Protein AF-A0A382FUZ2-F1 (afdb_monomer)

Mean predicted aligned error: 7.17 Å

Sequence (148 aa):
MRTPGDDAALVAGLLYAEGIILTAREITSVSFEDIDSEGAAIAHVDLHPDTEPDPLQLERRAVTTSACGVCSKTSVESLNANLSPLARPTHPTICPSVLVALPEKLRKSQKVFEKTGGIHAVGIFDHSGELRGVAEDVGRHNALDKLV

Secondary structure (DSSP, 8-state):
---TT-HHHHHHHHHHHHTS-SSGGGEEEEEEPPP-TT----EEEEEPTT----HHHHS------SS-SGGG-SSSGGGTTT-PPP---------HHHHHHHHHHHHTT-HHHHHHS--EEEEEE-TT--EEEEEEESSHHHHHHTT-

Solvent-accessible surface area (backbone atoms only — not comparable to full-atom values): 9294 Å² total; per-residue (Å²): 121,73,52,89,86,52,62,69,40,27,52,53,17,48,36,40,77,72,61,60,34,93,51,78,80,39,51,73,46,79,48,68,54,79,66,46,99,86,69,52,71,51,72,50,72,43,62,31,91,90,60,80,57,59,66,76,67,69,70,54,82,67,78,70,59,83,62,88,62,60,88,70,51,97,47,78,70,66,69,55,76,81,62,72,78,76,72,83,62,87,68,78,81,61,55,69,72,43,63,72,48,44,64,63,58,51,56,79,68,39,71,65,38,78,76,63,75,71,54,33,74,35,71,45,60,51,79,83,56,49,80,76,47,73,25,66,13,64,19,60,63,55,6,43,19,42,63,102

InterPro domains:
  IPR003786 Sulfur carrier protein FdhD [PF02634] (1-148)
  IPR003786 Sulfur carrier protein FdhD [PTHR30592] (1-148)
  IPR016193 Cytidine deaminase-like [SSF53927] (1-148)

Foldseek 3Di:
DKDDDLVVLLVQLVCCVLVLDVDPQQWPDWDWDDQDPVRDIDIDTDGDPPRDGDVVSVPDPPPPDLDDCCVRDPDPVSVCPPDDPDPPDPPLDADVVLVVCQVVVLVVVCPVCVVPVQWDKDFDADSNNDTPDMAIMNRNSSNVSSTD

Radius of gyration: 17.23 Å; Cα contacts (8 Å, |Δi|>4): 187; chains: 1; bounding box: 40×38×43 Å

Organism: NCBI:txid408172

Structure (mmCIF, N/CA/C/O backbone):
data_AF-A0A382FUZ2-F1
#
_entry.id   AF-A0A382FUZ2-F1
#
loop_
_atom_site.group_PDB
_atom_site.id
_atom_site.type_symbol
_atom_site.label_atom_id
_atom_site.label_alt_id
_atom_site.label_comp_id
_atom_site.label_asym_id
_atom_site.label_entity_id
_atom_site.label_seq_id
_atom_site.pdbx_PDB_ins_code
_atom_site.Cartn_x
_atom_site.Cartn_y
_atom_site.Cartn_z
_atom_site.occupancy
_atom_site.B_iso_or_equiv
_atom_site.auth_seq_id
_atom_site.auth_comp_id
_atom_site.auth_asym_id
_atom_site.auth_atom_id
_atom_site.pdbx_PDB_model_num
ATOM 1 N N . MET A 1 1 ? 13.711 -3.974 5.990 1.00 79.25 1 MET A N 1
ATOM 2 C CA . MET A 1 1 ? 12.877 -4.707 6.975 1.00 79.25 1 MET A CA 1
ATOM 3 C C . MET A 1 1 ? 11.413 -4.570 6.590 1.00 79.25 1 MET A C 1
ATOM 5 O O . MET A 1 1 ? 11.033 -3.478 6.183 1.00 79.25 1 MET A O 1
ATOM 9 N N . ARG A 1 2 ? 10.627 -5.647 6.713 1.00 88.94 2 ARG A N 1
ATOM 10 C CA . ARG A 1 2 ? 9.174 -5.690 6.462 1.00 88.94 2 ARG A CA 1
ATOM 11 C C . ARG A 1 2 ? 8.505 -6.752 7.339 1.00 88.94 2 ARG A C 1
ATOM 13 O O . ARG A 1 2 ? 9.197 -7.636 7.840 1.00 88.94 2 ARG A O 1
ATOM 20 N N . THR A 1 3 ? 7.184 -6.708 7.463 1.00 90.75 3 THR A N 1
ATOM 21 C CA . THR A 1 3 ? 6.383 -7.827 7.982 1.00 90.75 3 THR A CA 1
ATOM 22 C C . THR A 1 3 ? 6.099 -8.818 6.838 1.00 90.75 3 THR A C 1
ATOM 24 O O . THR A 1 3 ? 5.541 -8.388 5.827 1.00 90.75 3 THR A O 1
ATOM 27 N N . PRO A 1 4 ? 6.449 -10.114 6.949 1.00 88.38 4 PRO A N 1
ATOM 28 C CA . PRO A 1 4 ? 6.206 -11.100 5.885 1.00 88.38 4 PRO A CA 1
ATOM 29 C C . PRO A 1 4 ? 4.716 -11.346 5.592 1.00 88.38 4 PRO A C 1
ATOM 31 O O . PRO A 1 4 ? 3.898 -11.293 6.512 1.00 88.38 4 PRO A O 1
ATOM 34 N N . GLY A 1 5 ? 4.379 -11.683 4.340 1.00 88.00 5 GLY A N 1
ATOM 35 C CA . GLY A 1 5 ? 3.064 -12.225 3.946 1.00 88.00 5 GLY A CA 1
ATOM 36 C C . GLY A 1 5 ? 2.447 -11.593 2.695 1.00 88.00 5 GLY A C 1
ATOM 37 O O . GLY A 1 5 ? 1.834 -12.301 1.906 1.00 88.00 5 GLY A O 1
ATOM 38 N N . ASP A 1 6 ? 2.689 -10.298 2.477 1.00 91.69 6 ASP A N 1
ATOM 39 C CA . ASP A 1 6 ? 2.112 -9.509 1.371 1.00 91.69 6 ASP A CA 1
ATOM 40 C C . ASP A 1 6 ? 3.215 -8.907 0.487 1.00 91.69 6 ASP A C 1
ATOM 42 O O . ASP A 1 6 ? 3.214 -7.729 0.132 1.00 91.69 6 ASP A O 1
ATOM 46 N N . ASP A 1 7 ? 4.228 -9.713 0.185 1.00 91.38 7 ASP A N 1
ATOM 47 C CA . ASP A 1 7 ? 5.487 -9.219 -0.375 1.00 91.38 7 ASP A CA 1
ATOM 48 C C . ASP A 1 7 ? 5.352 -8.793 -1.842 1.00 91.38 7 ASP A C 1
ATOM 50 O O . ASP A 1 7 ? 5.977 -7.823 -2.259 1.00 91.38 7 ASP A O 1
ATOM 54 N N . ALA A 1 8 ? 4.489 -9.462 -2.613 1.00 93.31 8 ALA A N 1
ATOM 55 C CA . ALA A 1 8 ? 4.186 -9.061 -3.987 1.00 93.31 8 ALA A CA 1
ATOM 56 C C . ALA A 1 8 ? 3.468 -7.705 -4.039 1.00 93.31 8 ALA A C 1
ATOM 58 O O . ALA A 1 8 ? 3.806 -6.867 -4.872 1.00 93.31 8 ALA A O 1
ATOM 59 N N . ALA A 1 9 ? 2.531 -7.468 -3.114 1.00 94.62 9 ALA A N 1
ATOM 60 C CA . ALA A 1 9 ? 1.848 -6.183 -2.991 1.00 94.62 9 ALA A CA 1
ATOM 61 C C . ALA A 1 9 ? 2.827 -5.079 -2.567 1.00 94.62 9 ALA A C 1
ATOM 63 O O . ALA A 1 9 ? 2.850 -4.015 -3.172 1.00 94.62 9 ALA A O 1
ATOM 64 N N . LEU A 1 10 ? 3.709 -5.364 -1.599 1.00 93.81 10 LEU A N 1
ATOM 65 C CA . LEU A 1 10 ? 4.773 -4.440 -1.200 1.00 93.81 10 LEU A CA 1
ATOM 66 C C . LEU A 1 10 ? 5.663 -4.037 -2.385 1.00 93.81 10 LEU A C 1
ATOM 68 O O . LEU A 1 10 ? 5.966 -2.860 -2.547 1.00 93.81 10 LEU A O 1
ATOM 72 N N . VAL A 1 11 ? 6.097 -5.005 -3.196 1.00 93.12 11 VAL A N 1
ATOM 73 C CA . VAL A 1 11 ? 6.941 -4.745 -4.371 1.00 93.12 11 VAL A CA 1
ATOM 74 C C . VAL A 1 11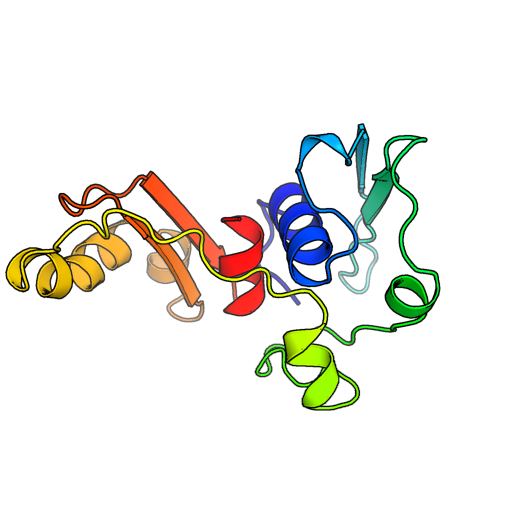 ? 6.195 -3.891 -5.394 1.00 93.12 11 VAL A C 1
ATOM 76 O O . VAL A 1 11 ? 6.741 -2.892 -5.852 1.00 93.12 11 VAL A O 1
ATOM 79 N N . ALA A 1 12 ? 4.946 -4.234 -5.716 1.00 94.75 12 ALA A N 1
ATOM 80 C CA . ALA A 1 12 ? 4.145 -3.463 -6.662 1.00 94.75 12 ALA A CA 1
ATOM 81 C C . ALA A 1 12 ? 3.929 -2.014 -6.193 1.00 94.75 12 ALA A C 1
ATOM 83 O O . ALA A 1 12 ? 4.182 -1.078 -6.955 1.00 94.75 12 ALA A O 1
ATOM 84 N N . GLY A 1 13 ? 3.543 -1.822 -4.930 1.00 93.19 13 GLY A N 1
ATOM 85 C CA . GLY A 1 13 ? 3.354 -0.498 -4.346 1.00 93.19 13 GLY A CA 1
ATOM 86 C C . GLY A 1 13 ? 4.637 0.322 -4.291 1.00 93.19 13 GLY A C 1
ATOM 87 O O . GLY A 1 13 ? 4.607 1.505 -4.617 1.00 93.19 13 GLY A O 1
ATOM 88 N N . LEU A 1 14 ? 5.777 -0.300 -3.970 1.00 90.12 14 LEU A N 1
ATOM 89 C CA . LEU A 1 14 ? 7.083 0.363 -3.987 1.00 90.12 14 LEU A CA 1
ATOM 90 C C . LEU A 1 14 ? 7.440 0.866 -5.394 1.00 90.12 14 LEU A C 1
ATOM 92 O O . LEU A 1 14 ? 7.857 2.014 -5.548 1.00 90.12 14 LEU A O 1
ATOM 96 N N . LEU A 1 15 ? 7.263 0.030 -6.423 1.00 91.00 15 LEU A N 1
ATOM 97 C CA . LEU A 1 15 ? 7.529 0.419 -7.812 1.00 91.00 15 LEU A CA 1
ATOM 98 C C . LEU A 1 15 ? 6.613 1.563 -8.262 1.00 91.00 15 LEU A C 1
ATOM 100 O O . LEU A 1 15 ? 7.070 2.484 -8.940 1.00 91.00 15 LEU A O 1
ATOM 104 N N . TYR A 1 16 ? 5.342 1.534 -7.855 1.00 90.75 16 TYR A N 1
ATOM 105 C CA . TYR A 1 16 ? 4.398 2.616 -8.124 1.00 90.75 16 TYR A CA 1
ATOM 106 C C . TYR A 1 16 ? 4.783 3.909 -7.389 1.00 90.75 16 TYR A C 1
ATOM 108 O O . TYR A 1 16 ? 4.820 4.982 -7.989 1.00 90.75 16 TYR A O 1
ATOM 116 N N . ALA A 1 17 ? 5.128 3.823 -6.102 1.00 85.88 17 ALA A N 1
ATOM 117 C CA . ALA A 1 17 ? 5.509 4.969 -5.279 1.00 85.88 17 ALA A CA 1
ATOM 118 C C . ALA A 1 17 ? 6.799 5.651 -5.770 1.00 85.88 17 ALA A C 1
ATOM 120 O O . ALA A 1 17 ? 6.937 6.874 -5.669 1.00 85.88 17 ALA A O 1
ATOM 121 N N . GLU A 1 18 ? 7.735 4.884 -6.336 1.00 83.31 18 GLU A N 1
ATOM 122 C CA . GLU A 1 18 ? 8.942 5.427 -6.967 1.00 83.31 18 GLU A CA 1
ATOM 123 C C . GLU A 1 18 ? 8.716 5.910 -8.410 1.00 83.31 18 GLU A C 1
ATOM 125 O O . GLU A 1 18 ? 9.568 6.614 -8.954 1.00 83.31 18 GLU A O 1
ATOM 130 N N . GLY A 1 19 ? 7.549 5.630 -8.998 1.00 85.00 19 GLY A N 1
ATOM 131 C CA . GLY A 1 19 ? 7.190 6.032 -10.359 1.00 85.00 19 GLY A CA 1
ATOM 132 C C . GLY A 1 19 ? 7.850 5.191 -11.451 1.00 85.00 19 GLY A C 1
ATOM 133 O O . GLY A 1 19 ? 7.926 5.654 -12.586 1.00 85.00 19 GLY A O 1
ATOM 134 N N . ILE A 1 20 ? 8.321 3.987 -11.106 1.00 88.56 20 ILE A N 1
ATOM 135 C CA . ILE A 1 20 ? 8.860 2.994 -12.051 1.00 88.56 20 ILE A CA 1
ATOM 136 C C . ILE A 1 20 ? 7.722 2.382 -12.878 1.00 88.56 20 ILE A C 1
ATOM 138 O O . ILE A 1 20 ? 7.908 2.064 -14.049 1.00 88.56 20 ILE A O 1
ATOM 142 N N . ILE A 1 21 ? 6.542 2.241 -12.267 1.00 91.69 21 ILE A N 1
ATOM 143 C CA . ILE A 1 21 ? 5.290 1.877 -12.938 1.00 91.69 21 ILE A CA 1
ATOM 144 C C . ILE A 1 21 ? 4.210 2.912 -12.620 1.00 91.69 21 ILE A C 1
ATOM 146 O O . ILE A 1 21 ? 4.233 3.546 -11.564 1.00 91.69 21 ILE A O 1
ATOM 150 N N . LEU A 1 22 ? 3.223 3.046 -13.500 1.00 90.75 22 LEU A N 1
ATOM 151 C CA . LEU A 1 22 ? 2.038 3.887 -13.308 1.00 90.75 22 LEU A CA 1
ATOM 152 C C . LEU A 1 22 ? 0.772 3.056 -13.063 1.00 90.75 22 LEU A C 1
ATOM 154 O O . LEU A 1 22 ? -0.220 3.565 -12.544 1.00 90.75 22 LEU A O 1
ATOM 158 N N . THR A 1 23 ? 0.777 1.778 -13.438 1.00 91.81 23 THR A N 1
ATOM 159 C CA . THR A 1 23 ? -0.331 0.847 -13.229 1.00 91.81 23 THR A CA 1
ATOM 160 C C . THR A 1 23 ? 0.177 -0.560 -12.930 1.00 91.81 23 THR A C 1
ATOM 162 O O . THR A 1 23 ? 1.201 -0.995 -13.449 1.00 91.81 23 THR A O 1
ATOM 165 N N . ALA A 1 24 ? -0.605 -1.341 -12.181 1.00 92.31 24 ALA A N 1
ATOM 166 C CA . ALA A 1 24 ? -0.275 -2.740 -11.893 1.00 92.31 24 ALA A CA 1
ATOM 167 C C . ALA A 1 24 ? -0.168 -3.633 -13.149 1.00 92.31 24 ALA A C 1
ATOM 169 O O . ALA A 1 24 ? 0.411 -4.711 -13.084 1.00 92.31 24 ALA A O 1
ATOM 170 N N . ARG A 1 25 ? -0.717 -3.203 -14.297 1.00 94.88 25 ARG A N 1
ATOM 171 C CA . ARG A 1 25 ? -0.656 -3.954 -15.567 1.00 94.88 25 ARG A CA 1
ATOM 172 C C . ARG A 1 25 ? 0.733 -3.961 -16.195 1.00 94.88 25 ARG A C 1
ATOM 174 O O . ARG A 1 25 ? 0.991 -4.766 -17.081 1.00 94.88 25 ARG A O 1
ATOM 181 N N . GLU A 1 26 ? 1.591 -3.054 -15.755 1.00 96.44 26 GLU A N 1
ATOM 182 C CA . GLU A 1 26 ? 2.972 -2.954 -16.211 1.00 96.44 26 GLU A CA 1
ATOM 183 C C . GLU A 1 26 ? 3.864 -4.016 -15.571 1.00 96.44 26 GLU A C 1
ATOM 185 O O . GLU A 1 26 ? 4.964 -4.244 -16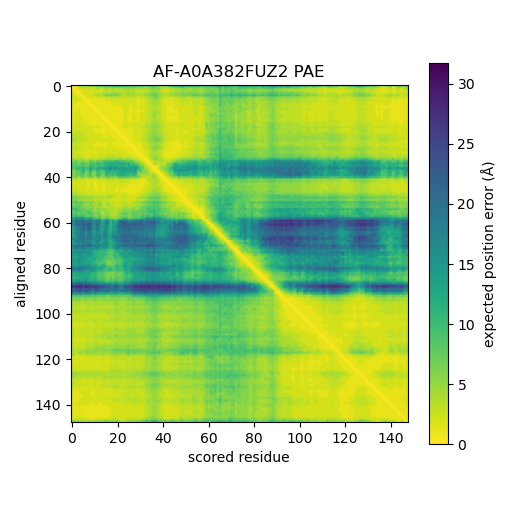.053 1.00 96.44 26 GLU A O 1
ATOM 190 N N . ILE A 1 27 ? 3.393 -4.708 -14.529 1.00 97.00 27 ILE A N 1
ATOM 191 C CA . ILE A 1 27 ? 4.069 -5.876 -13.966 1.00 97.00 27 ILE A CA 1
ATOM 192 C C . ILE A 1 27 ? 3.520 -7.131 -14.647 1.00 97.00 27 ILE A C 1
ATOM 194 O O . ILE A 1 27 ? 2.332 -7.439 -14.552 1.00 97.00 27 ILE A O 1
ATOM 198 N N . THR A 1 28 ? 4.396 -7.887 -15.302 1.00 97.12 28 THR A N 1
ATOM 199 C CA . THR A 1 28 ? 4.053 -9.179 -15.916 1.00 97.12 28 THR A CA 1
ATOM 200 C C . THR A 1 28 ? 4.275 -10.344 -14.958 1.00 97.12 28 THR A C 1
ATOM 202 O O . THR A 1 28 ? 3.510 -11.310 -14.980 1.00 97.12 28 THR A O 1
ATOM 205 N N . SER A 1 29 ? 5.291 -10.259 -14.096 1.00 96.38 29 SER A N 1
ATOM 206 C CA . SER A 1 29 ? 5.624 -11.310 -13.138 1.00 96.38 29 SER A CA 1
ATOM 207 C C . SER A 1 29 ? 6.355 -10.743 -11.914 1.00 96.38 29 SER A C 1
ATOM 209 O O . SER A 1 29 ? 7.078 -9.752 -12.011 1.00 96.38 29 SER A O 1
ATOM 211 N N . VAL A 1 30 ? 6.147 -11.377 -10.754 1.00 95.06 30 VAL A N 1
ATOM 212 C CA . VAL A 1 30 ? 6.956 -11.177 -9.544 1.00 95.06 30 VAL A CA 1
ATOM 213 C C . VAL A 1 30 ? 7.342 -12.554 -9.023 1.00 95.06 30 VAL A C 1
ATOM 215 O O . VAL A 1 30 ? 6.469 -13.379 -8.744 1.00 95.06 30 VAL A O 1
ATOM 218 N N . SER A 1 31 ? 8.637 -12.806 -8.881 1.00 94.00 31 SER A N 1
ATOM 219 C CA . SER A 1 31 ? 9.170 -14.028 -8.279 1.00 94.00 31 SER A CA 1
ATOM 220 C C . SER A 1 31 ? 10.118 -13.691 -7.136 1.00 94.00 31 SER A C 1
ATOM 222 O O . SER A 1 31 ? 10.667 -12.594 -7.074 1.00 94.00 31 SER A O 1
ATOM 224 N N . PHE A 1 32 ? 10.267 -14.619 -6.197 1.00 90.69 32 PHE A N 1
ATOM 225 C CA . PHE A 1 32 ? 11.073 -14.422 -4.999 1.00 90.69 32 PHE A CA 1
ATOM 226 C C . PHE A 1 32 ? 12.138 -15.501 -4.926 1.00 90.69 32 PHE A C 1
ATOM 228 O O . PHE A 1 32 ? 11.845 -16.675 -5.157 1.00 90.69 32 PHE A O 1
ATOM 235 N N . GLU A 1 33 ? 13.358 -15.097 -4.599 1.00 89.75 33 GLU A N 1
ATOM 236 C CA . GLU A 1 33 ? 14.378 -16.044 -4.166 1.00 89.75 33 GLU A CA 1
ATOM 237 C C . GLU A 1 33 ? 14.068 -16.547 -2.754 1.00 89.75 33 GLU A C 1
ATOM 239 O O . GLU A 1 33 ? 13.371 -15.886 -1.972 1.00 89.75 33 GLU A O 1
ATOM 244 N N . ASP A 1 34 ? 14.613 -17.718 -2.429 1.00 81.19 34 ASP A N 1
ATOM 245 C CA . ASP A 1 34 ? 14.585 -18.226 -1.065 1.00 81.19 34 ASP A CA 1
ATOM 246 C C . ASP A 1 34 ? 15.273 -17.235 -0.123 1.00 81.19 34 ASP A C 1
ATOM 248 O O . ASP A 1 34 ? 16.295 -16.630 -0.452 1.00 81.19 34 ASP A O 1
ATOM 252 N N . ILE A 1 35 ? 14.698 -17.076 1.068 1.00 79.69 35 ILE A N 1
ATOM 253 C CA . ILE A 1 35 ? 15.254 -16.196 2.092 1.00 79.69 35 ILE A CA 1
ATOM 254 C C . ILE A 1 35 ? 16.617 -16.751 2.509 1.00 79.69 35 ILE A C 1
ATOM 256 O O . ILE A 1 35 ? 16.714 -17.899 2.954 1.00 79.69 35 ILE A O 1
ATOM 260 N N . ASP A 1 36 ? 17.661 -15.938 2.377 1.00 76.69 36 ASP A N 1
ATOM 261 C CA . ASP A 1 36 ? 19.007 -16.342 2.769 1.00 76.69 36 ASP A CA 1
ATOM 262 C C . ASP A 1 36 ? 19.164 -16.442 4.299 1.00 76.69 36 ASP A C 1
ATOM 264 O O . ASP A 1 36 ? 18.267 -16.126 5.088 1.00 76.69 36 ASP A O 1
ATOM 268 N N . SER A 1 37 ? 20.339 -16.885 4.752 1.00 71.94 37 SER A N 1
ATOM 269 C CA . SER A 1 37 ? 20.642 -17.002 6.185 1.00 71.94 37 SER A CA 1
ATOM 270 C C . SER A 1 37 ? 20.606 -15.671 6.946 1.00 71.94 37 SER A C 1
ATOM 272 O O . SER A 1 37 ? 20.555 -15.683 8.175 1.00 71.94 37 SER A O 1
ATOM 274 N N . GLU A 1 38 ? 20.653 -14.538 6.243 1.00 70.81 38 GLU A N 1
ATOM 275 C CA . GLU A 1 38 ? 20.604 -13.190 6.814 1.00 70.81 38 GLU A CA 1
ATOM 276 C C . GLU A 1 38 ? 19.177 -12.611 6.831 1.00 70.81 38 GLU A C 1
ATOM 278 O O . GLU A 1 38 ? 18.946 -11.531 7.380 1.00 70.81 38 GLU A O 1
ATOM 283 N N . GLY A 1 39 ? 18.193 -13.343 6.298 1.00 67.75 39 GLY A N 1
ATOM 284 C CA . GLY A 1 39 ? 16.802 -12.910 6.243 1.00 67.75 39 GLY A CA 1
ATOM 285 C C . GLY A 1 39 ? 16.497 -11.972 5.073 1.00 67.75 39 GLY A C 1
ATOM 286 O O . GLY A 1 39 ? 15.442 -11.326 5.077 1.00 67.75 39 GLY A O 1
ATOM 287 N N . ALA A 1 40 ? 17.396 -11.855 4.092 1.00 69.62 40 ALA A N 1
ATOM 288 C CA . ALA A 1 40 ? 17.161 -11.057 2.899 1.00 69.62 40 ALA A CA 1
ATOM 289 C C . ALA A 1 40 ? 16.249 -11.815 1.929 1.00 69.62 40 ALA A C 1
ATOM 291 O O . ALA A 1 40 ? 16.425 -13.002 1.671 1.00 69.62 40 ALA A O 1
ATOM 292 N N . ALA A 1 41 ? 15.260 -11.107 1.386 1.00 80.75 41 ALA A N 1
ATOM 293 C CA . ALA A 1 41 ? 14.375 -11.622 0.353 1.00 80.75 41 ALA A CA 1
ATOM 294 C C . ALA A 1 41 ? 14.563 -10.781 -0.908 1.00 80.75 41 ALA A C 1
ATOM 296 O O . ALA A 1 41 ? 14.294 -9.575 -0.886 1.00 80.75 41 ALA A O 1
ATOM 297 N N . ILE A 1 42 ? 15.009 -11.419 -1.987 1.00 87.31 42 ILE A N 1
ATOM 298 C CA . ILE A 1 42 ? 15.173 -10.791 -3.298 1.00 87.31 42 ILE A CA 1
ATOM 299 C C . ILE A 1 42 ? 13.904 -11.043 -4.108 1.00 87.31 42 ILE A C 1
ATOM 301 O O . ILE A 1 42 ?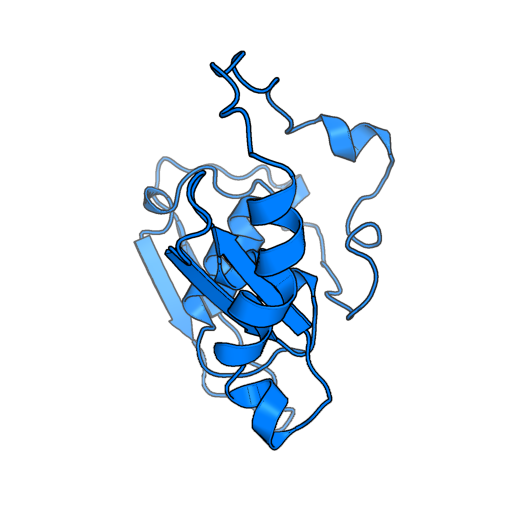 13.430 -12.175 -4.190 1.00 87.31 42 ILE A O 1
ATOM 305 N N . ALA A 1 43 ? 13.347 -9.975 -4.678 1.00 90.62 43 ALA A N 1
ATOM 306 C CA . ALA A 1 43 ? 12.232 -10.048 -5.610 1.00 90.62 43 ALA A CA 1
ATOM 307 C C . ALA A 1 43 ? 12.731 -9.723 -7.021 1.00 90.62 43 ALA A C 1
ATOM 309 O O . ALA A 1 43 ? 13.349 -8.678 -7.229 1.00 90.62 43 ALA A O 1
ATOM 310 N N . HIS A 1 44 ? 12.431 -10.597 -7.976 1.00 93.75 44 HIS A N 1
ATOM 311 C CA . HIS A 1 44 ? 12.630 -10.361 -9.403 1.00 93.75 44 HIS A CA 1
ATOM 312 C C . HIS A 1 44 ? 11.302 -9.943 -10.015 1.00 93.75 44 HIS A C 1
ATOM 314 O O . HIS A 1 44 ? 10.293 -10.628 -9.827 1.00 93.75 44 HIS A O 1
ATOM 320 N N . VAL A 1 45 ? 11.301 -8.814 -10.721 1.00 94.69 45 VAL A N 1
ATOM 321 C CA . VAL A 1 45 ? 10.099 -8.234 -11.325 1.00 94.69 45 VAL A CA 1
ATOM 322 C C . VAL A 1 45 ? 10.307 -8.101 -12.821 1.00 94.69 45 VAL A C 1
ATOM 324 O O . VAL A 1 45 ? 11.205 -7.383 -13.257 1.00 94.69 45 VAL A O 1
ATOM 327 N N . ASP A 1 46 ? 9.440 -8.749 -13.592 1.00 95.81 46 ASP A N 1
ATOM 328 C CA . ASP A 1 46 ? 9.401 -8.587 -15.040 1.00 95.81 46 ASP A CA 1
ATOM 329 C C . ASP A 1 46 ? 8.375 -7.511 -15.394 1.00 95.81 46 ASP A C 1
ATOM 331 O O . ASP A 1 46 ? 7.182 -7.643 -15.089 1.00 95.81 46 ASP A O 1
ATOM 335 N N . LEU A 1 47 ? 8.821 -6.447 -16.059 1.00 95.94 47 LEU A N 1
ATOM 336 C CA . LEU A 1 47 ? 7.936 -5.395 -16.557 1.00 95.94 47 LEU A CA 1
ATOM 337 C C . LEU A 1 47 ? 7.433 -5.709 -17.970 1.00 95.94 47 LEU A C 1
ATOM 339 O O . LEU A 1 47 ? 8.061 -6.450 -18.728 1.00 95.94 47 LEU A O 1
ATOM 343 N N . HIS A 1 48 ? 6.277 -5.152 -18.321 1.00 96.56 48 HIS A N 1
ATOM 344 C CA . HIS A 1 48 ? 5.743 -5.220 -19.674 1.00 96.56 48 HIS A CA 1
ATOM 345 C C . HIS A 1 48 ? 6.749 -4.595 -20.660 1.00 96.56 48 HIS A C 1
ATOM 347 O O . HIS A 1 48 ? 7.344 -3.575 -20.323 1.00 96.56 48 HIS A O 1
ATOM 353 N N . PRO A 1 49 ? 6.932 -5.138 -21.881 1.00 93.38 49 PRO A N 1
ATOM 354 C CA . PRO A 1 49 ? 7.922 -4.619 -22.835 1.00 93.38 49 PRO A CA 1
ATOM 355 C C . PRO A 1 49 ? 7.766 -3.136 -23.197 1.00 93.38 49 PRO A C 1
ATOM 357 O O . PRO A 1 49 ? 8.746 -2.495 -23.555 1.00 93.38 49 PRO A O 1
ATOM 360 N N . ASP A 1 50 ? 6.543 -2.609 -23.101 1.00 94.19 50 ASP A N 1
ATOM 361 C CA . ASP A 1 50 ? 6.232 -1.197 -23.374 1.00 94.19 50 ASP A CA 1
ATOM 362 C C . ASP A 1 50 ? 6.469 -0.271 -22.162 1.00 94.19 50 ASP A C 1
ATOM 364 O O . ASP A 1 50 ? 6.290 0.943 -22.265 1.00 94.19 50 ASP A O 1
ATOM 368 N N . THR A 1 51 ? 6.826 -0.825 -21.001 1.00 92.44 51 THR A N 1
ATOM 369 C CA . THR A 1 51 ? 7.197 -0.055 -19.812 1.00 92.44 51 THR A CA 1
ATOM 370 C C . THR A 1 51 ? 8.696 0.207 -19.852 1.00 92.44 51 THR A C 1
ATOM 372 O O . THR A 1 51 ? 9.503 -0.706 -19.684 1.00 92.44 51 THR A O 1
ATOM 375 N N . GLU A 1 52 ? 9.068 1.471 -20.044 1.00 88.62 52 GLU A N 1
ATOM 376 C CA . GLU A 1 52 ? 10.457 1.934 -20.055 1.00 88.62 52 GLU A CA 1
ATOM 377 C C . GLU A 1 52 ? 10.715 2.838 -18.837 1.00 88.62 52 GLU A C 1
ATOM 379 O O . GLU A 1 52 ? 10.453 4.044 -18.898 1.00 88.62 52 GLU A O 1
ATOM 384 N N . PRO A 1 53 ? 11.204 2.288 -17.707 1.00 85.88 53 PRO A N 1
ATOM 385 C CA . PRO A 1 53 ? 11.578 3.099 -16.556 1.00 85.88 53 PRO A CA 1
ATOM 386 C C . PRO A 1 53 ? 12.749 4.023 -16.892 1.00 85.88 53 PRO A C 1
ATOM 388 O O . PRO A 1 53 ? 13.672 3.634 -17.611 1.00 85.88 53 PRO A O 1
ATOM 391 N N . ASP A 1 54 ? 12.766 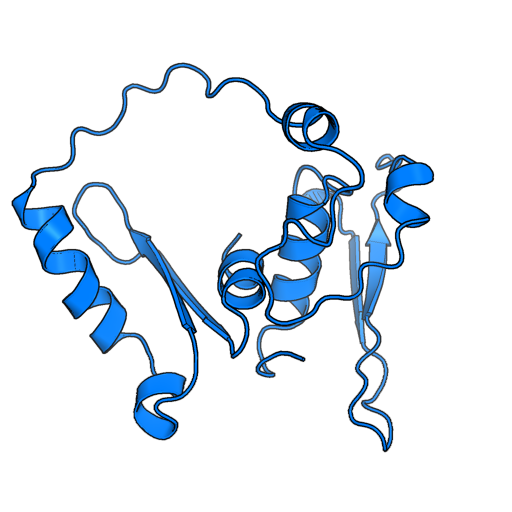5.218 -16.303 1.00 83.31 54 ASP A N 1
ATOM 392 C CA . ASP A 1 54 ? 13.933 6.097 -16.386 1.00 83.31 54 ASP A CA 1
ATOM 393 C C . ASP A 1 54 ? 15.127 5.409 -15.690 1.00 83.31 54 ASP A C 1
ATOM 395 O O . ASP A 1 54 ? 15.030 5.073 -14.504 1.00 83.31 54 ASP A O 1
ATOM 399 N N . PRO A 1 55 ? 16.272 5.209 -16.369 1.00 78.88 55 PRO A N 1
ATOM 400 C CA . PRO A 1 55 ? 17.461 4.623 -15.756 1.00 78.88 55 PRO A CA 1
ATOM 401 C C . PRO A 1 55 ? 17.877 5.309 -14.448 1.00 78.88 55 PRO A C 1
ATOM 403 O O . PRO A 1 55 ? 18.334 4.638 -13.524 1.00 78.88 55 PRO A O 1
ATOM 406 N N . LEU A 1 56 ? 17.651 6.621 -14.311 1.00 75.12 56 LEU A N 1
ATOM 407 C CA . LEU A 1 56 ? 17.939 7.363 -13.079 1.00 75.12 56 LEU A CA 1
ATOM 408 C C . LEU A 1 56 ? 17.057 6.928 -11.896 1.00 75.12 56 LEU A C 1
ATOM 410 O O . LEU A 1 56 ? 17.482 7.036 -10.742 1.00 75.12 56 LEU A O 1
ATOM 414 N N . GLN A 1 57 ? 15.846 6.421 -12.151 1.00 73.75 57 GLN A N 1
ATOM 415 C CA . GLN A 1 57 ? 14.993 5.816 -11.120 1.00 73.75 57 GLN A CA 1
ATOM 416 C C . GLN A 1 57 ? 15.550 4.461 -10.664 1.00 73.75 57 GLN A C 1
ATOM 418 O O . GLN A 1 57 ? 15.446 4.127 -9.485 1.00 73.75 57 GLN A O 1
ATOM 423 N N . LEU A 1 58 ? 16.190 3.713 -11.570 1.00 74.06 58 LEU A N 1
ATOM 424 C CA . LEU A 1 58 ? 16.768 2.391 -11.305 1.00 74.06 58 LEU A CA 1
ATOM 425 C C . LEU A 1 58 ? 18.154 2.459 -10.641 1.00 74.06 58 LEU A C 1
ATOM 427 O O . LEU A 1 58 ? 18.522 1.570 -9.876 1.00 74.06 58 LEU A O 1
ATOM 431 N N . GLU A 1 59 ? 18.924 3.524 -10.883 1.00 67.50 59 GLU A N 1
ATOM 432 C CA . GLU A 1 59 ? 20.240 3.741 -10.255 1.00 67.50 59 GLU A CA 1
ATOM 433 C C . GLU A 1 59 ? 20.152 4.022 -8.746 1.00 67.50 59 GLU A C 1
ATOM 435 O O . GLU A 1 59 ? 21.142 3.929 -8.006 1.00 67.50 59 GLU A O 1
ATOM 440 N N . ARG A 1 60 ? 18.955 4.346 -8.252 1.00 60.09 60 ARG A N 1
ATOM 441 C CA . ARG A 1 60 ? 18.720 4.610 -6.841 1.00 60.09 60 ARG A CA 1
ATOM 442 C C . ARG A 1 60 ? 18.785 3.327 -6.025 1.00 60.09 60 ARG A C 1
ATOM 444 O O . ARG A 1 60 ? 17.829 2.571 -5.908 1.00 60.09 60 ARG A O 1
ATOM 451 N N . ARG A 1 61 ? 19.905 3.164 -5.319 1.00 57.19 61 ARG A N 1
ATOM 452 C CA . ARG A 1 61 ? 20.004 2.297 -4.138 1.00 57.19 61 ARG A CA 1
ATOM 453 C C . ARG A 1 61 ? 19.126 2.876 -3.027 1.00 57.19 61 ARG A C 1
ATOM 455 O O . ARG A 1 61 ? 19.608 3.590 -2.149 1.00 57.19 61 ARG A O 1
ATOM 462 N N . ALA A 1 62 ? 17.824 2.627 -3.096 1.00 57.34 62 ALA A N 1
ATOM 463 C CA . ALA A 1 62 ? 16.901 2.955 -2.026 1.00 57.34 62 ALA A CA 1
ATOM 464 C C . ALA A 1 62 ? 17.275 2.111 -0.802 1.00 57.34 62 ALA A C 1
ATOM 466 O O . ALA A 1 62 ? 16.981 0.921 -0.721 1.00 57.34 62 ALA A O 1
ATOM 467 N N . VAL A 1 63 ? 17.959 2.719 0.168 1.00 51.91 63 VAL A N 1
ATOM 468 C CA . VAL A 1 63 ? 18.048 2.125 1.499 1.00 51.91 63 VAL A CA 1
ATOM 469 C C . VAL A 1 63 ? 16.698 2.370 2.160 1.00 51.91 63 VAL A C 1
ATOM 471 O O . VAL A 1 63 ? 16.472 3.408 2.786 1.00 51.91 63 VAL A O 1
ATOM 474 N N . THR A 1 64 ? 15.781 1.418 1.997 1.00 54.19 64 THR A N 1
ATOM 475 C CA . THR A 1 64 ? 14.489 1.429 2.684 1.00 54.19 64 THR A CA 1
ATOM 476 C C . THR A 1 64 ? 14.721 1.177 4.171 1.00 54.19 64 THR A C 1
ATOM 478 O O . THR A 1 64 ? 14.722 0.047 4.666 1.00 54.19 64 THR A O 1
ATOM 481 N N . THR A 1 65 ? 14.972 2.262 4.897 1.00 56.34 65 THR A N 1
ATOM 482 C CA . THR A 1 65 ? 14.913 2.296 6.360 1.00 56.34 65 THR A CA 1
ATOM 483 C C . THR A 1 65 ? 13.472 2.570 6.794 1.00 56.34 65 THR A C 1
ATOM 485 O O . THR A 1 65 ? 12.665 3.086 6.024 1.00 56.34 65 THR A O 1
ATOM 488 N N . SER A 1 66 ? 13.124 2.288 8.050 1.00 51.12 66 SER A N 1
ATOM 489 C CA . SER A 1 66 ? 11.820 2.656 8.632 1.00 51.12 66 SER A CA 1
ATOM 490 C C . SER A 1 66 ? 11.591 4.182 8.753 1.00 51.12 66 SER A C 1
ATOM 492 O O . SER A 1 66 ? 10.577 4.622 9.305 1.00 51.12 66 SER A O 1
ATOM 494 N N . ALA A 1 67 ? 12.519 5.005 8.246 1.00 55.91 67 ALA A N 1
ATOM 495 C CA . ALA A 1 67 ? 12.453 6.462 8.232 1.00 55.91 67 ALA A CA 1
ATOM 496 C C . ALA A 1 67 ? 11.500 7.008 7.151 1.00 55.91 67 ALA A C 1
ATOM 498 O O . ALA A 1 67 ? 10.893 6.265 6.390 1.00 55.91 67 ALA A O 1
ATOM 499 N N . CYS A 1 68 ? 11.338 8.333 7.117 1.00 55.69 68 CYS A N 1
ATOM 500 C CA . CYS A 1 68 ? 10.227 9.081 6.517 1.00 55.69 68 CYS A CA 1
ATOM 501 C C . CYS A 1 68 ? 10.037 9.058 4.990 1.00 55.69 68 CYS A C 1
ATOM 503 O O . CYS A 1 68 ? 9.329 9.925 4.490 1.00 55.69 68 CYS A O 1
ATOM 505 N N . GLY A 1 69 ? 10.663 8.145 4.245 1.00 56.12 69 GLY A N 1
ATOM 506 C CA . GLY A 1 69 ? 10.547 8.070 2.778 1.00 56.12 69 GLY A CA 1
ATOM 507 C C . GLY A 1 69 ? 11.254 9.209 2.022 1.00 56.12 69 GLY A C 1
ATOM 508 O O . GLY A 1 69 ? 11.732 9.008 0.915 1.00 56.12 69 GLY A O 1
ATOM 509 N N . VAL A 1 70 ? 11.454 10.376 2.650 1.00 54.78 70 VAL A N 1
ATOM 510 C CA . VAL A 1 70 ? 12.227 11.513 2.104 1.00 54.78 70 VAL A CA 1
ATOM 511 C C . VAL A 1 70 ? 13.701 11.166 1.886 1.00 54.78 70 VAL A C 1
ATOM 513 O O . VAL A 1 70 ? 14.343 11.712 0.995 1.00 54.78 70 VAL A O 1
ATOM 516 N N . CYS A 1 71 ? 14.243 10.218 2.656 1.00 53.12 71 CYS A N 1
ATOM 517 C CA . CYS A 1 71 ? 15.612 9.721 2.485 1.00 53.12 71 CYS A CA 1
ATOM 518 C C . CYS A 1 71 ? 15.841 9.128 1.082 1.00 53.12 71 CYS A C 1
ATOM 520 O O . CYS A 1 71 ? 16.970 9.076 0.599 1.00 53.12 71 CYS A O 1
ATOM 522 N N . SER A 1 72 ? 14.751 8.740 0.416 1.00 55.09 72 SER A N 1
ATOM 523 C CA . SER A 1 72 ? 14.716 8.267 -0.955 1.00 55.09 72 SER A CA 1
ATOM 524 C C . SER A 1 72 ? 14.351 9.376 -1.952 1.00 55.09 72 SER A C 1
ATOM 526 O O . SER A 1 72 ? 13.897 9.049 -3.037 1.00 55.09 72 SER A O 1
ATOM 528 N N . LYS A 1 73 ? 14.629 10.662 -1.716 1.00 64.56 73 LYS A N 1
ATOM 529 C CA . LYS A 1 73 ? 14.667 11.672 -2.799 1.00 64.56 73 LYS A CA 1
ATOM 530 C C . LYS A 1 73 ? 15.943 12.518 -2.705 1.00 64.56 73 LYS A C 1
ATOM 532 O O . LYS A 1 73 ? 16.459 12.746 -1.618 1.00 64.56 73 LYS A O 1
ATOM 537 N N . THR A 1 74 ? 16.527 12.890 -3.847 1.00 62.22 74 THR A N 1
ATOM 538 C CA . THR A 1 74 ? 17.818 13.616 -3.906 1.00 62.22 74 THR A CA 1
ATOM 539 C C . THR A 1 74 ? 17.656 15.129 -3.783 1.00 62.22 74 THR A C 1
ATOM 541 O O . THR A 1 74 ? 18.621 15.817 -3.463 1.00 62.22 74 THR A O 1
ATOM 544 N N . SER A 1 75 ? 16.446 15.652 -3.999 1.00 65.75 75 SER A N 1
ATOM 545 C CA . SER A 1 75 ? 16.110 17.060 -3.782 1.00 65.75 75 SER A CA 1
ATOM 546 C C . SER A 1 75 ? 14.608 17.253 -3.538 1.00 65.75 75 SER A C 1
ATOM 548 O O . SER A 1 75 ? 13.804 16.364 -3.827 1.00 65.75 75 SER A O 1
ATOM 550 N N . VAL A 1 76 ? 14.203 18.416 -3.025 1.00 67.50 76 VAL A N 1
ATOM 551 C CA . VAL A 1 76 ? 12.781 18.756 -2.825 1.00 67.50 76 VAL A CA 1
ATOM 552 C C . VAL A 1 76 ? 12.056 18.887 -4.166 1.00 67.50 76 VAL A C 1
ATOM 554 O O . VAL A 1 76 ? 10.906 18.485 -4.291 1.00 67.50 76 VAL A O 1
ATOM 557 N N . GLU A 1 77 ? 12.734 19.383 -5.197 1.00 67.19 77 GLU A N 1
ATOM 558 C CA . GLU A 1 77 ? 12.193 19.544 -6.549 1.00 67.19 77 GLU A CA 1
ATOM 559 C C . GLU A 1 77 ? 11.797 18.195 -7.161 1.00 67.19 77 GLU A C 1
ATOM 561 O O . GLU A 1 77 ? 10.773 18.105 -7.840 1.00 67.19 77 GLU A O 1
ATOM 566 N N . SER A 1 78 ? 12.542 17.128 -6.849 1.00 65.75 78 SER A N 1
ATOM 567 C CA . SER A 1 78 ? 12.213 15.769 -7.296 1.00 65.75 78 SER A CA 1
ATOM 568 C C . SER A 1 78 ? 10.895 15.227 -6.721 1.00 65.75 78 SER A C 1
ATOM 570 O O . SER A 1 78 ? 10.344 14.277 -7.271 1.00 65.75 78 SER A O 1
ATOM 572 N N . LEU A 1 79 ? 10.336 15.850 -5.672 1.00 66.44 79 LEU A N 1
ATOM 573 C CA . LEU A 1 79 ? 9.015 15.491 -5.139 1.00 66.44 79 LEU A CA 1
ATOM 574 C C . LEU A 1 79 ? 7.876 15.859 -6.097 1.00 66.44 79 LEU A C 1
ATOM 576 O O . LEU A 1 79 ? 6.836 15.211 -6.072 1.00 66.44 79 LEU A O 1
ATOM 580 N N . ASN A 1 80 ? 8.063 16.878 -6.941 1.00 66.44 80 ASN A N 1
ATOM 581 C CA . ASN A 1 80 ? 7.017 17.365 -7.843 1.00 66.44 80 ASN A CA 1
ATOM 582 C C . ASN A 1 80 ? 7.045 16.698 -9.222 1.00 66.44 80 ASN A C 1
ATOM 584 O O . ASN A 1 80 ? 6.062 16.800 -9.950 1.00 66.44 80 ASN A O 1
ATOM 588 N N . ALA A 1 81 ? 8.145 16.032 -9.587 1.00 62.94 81 ALA A N 1
ATOM 589 C CA . ALA A 1 81 ? 8.393 15.567 -10.954 1.00 62.94 81 ALA A CA 1
ATOM 590 C C . ALA A 1 81 ? 7.323 14.592 -11.483 1.00 62.94 81 ALA A C 1
ATOM 592 O O . ALA A 1 81 ? 7.017 14.619 -12.670 1.00 62.94 81 ALA A O 1
ATOM 593 N N . ASN A 1 82 ? 6.708 13.802 -10.596 1.00 65.19 82 ASN A N 1
ATOM 594 C CA . ASN A 1 82 ? 5.738 12.763 -10.961 1.00 65.19 82 ASN A CA 1
ATOM 595 C C . ASN A 1 82 ? 4.318 13.038 -10.435 1.00 65.19 82 ASN A C 1
ATOM 597 O O . ASN A 1 82 ? 3.443 12.176 -10.517 1.00 65.19 82 ASN A O 1
ATOM 601 N N . LEU A 1 83 ? 4.061 14.223 -9.872 1.00 72.06 83 LEU A N 1
ATOM 602 C CA . LEU A 1 83 ? 2.740 14.560 -9.351 1.00 72.06 83 LEU A CA 1
ATOM 603 C C . LEU 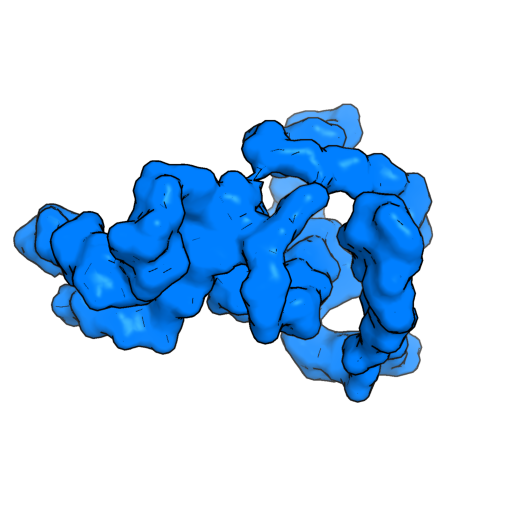A 1 83 ? 1.888 15.182 -10.454 1.00 72.06 83 LEU A C 1
ATOM 605 O O . LEU A 1 83 ? 2.040 16.351 -10.807 1.00 72.06 83 LEU A O 1
ATOM 609 N N . SER A 1 84 ? 0.935 14.408 -10.968 1.00 70.56 84 SER A N 1
ATOM 610 C CA . SER A 1 84 ? -0.151 14.980 -11.760 1.00 70.56 84 SER A CA 1
ATOM 611 C C . SER A 1 84 ? -1.109 15.739 -10.838 1.00 70.56 84 SER A C 1
ATOM 613 O O . SER A 1 84 ? -1.446 15.231 -9.763 1.00 70.56 84 SER A O 1
ATOM 615 N N . PRO A 1 85 ? -1.591 16.934 -11.228 1.00 75.56 85 PRO A N 1
ATOM 616 C CA . PRO A 1 85 ? -2.667 17.588 -10.503 1.00 75.56 85 PRO A CA 1
ATOM 617 C C . PRO A 1 85 ? -3.833 16.617 -10.353 1.00 75.56 85 PRO A C 1
ATOM 619 O O . PRO A 1 85 ? -4.247 15.992 -11.331 1.00 75.56 85 PRO A O 1
ATOM 622 N N . LEU A 1 86 ? -4.377 16.505 -9.141 1.00 72.88 86 LEU A N 1
ATOM 623 C CA . LEU A 1 86 ? -5.611 15.757 -8.938 1.00 72.88 86 LEU A CA 1
ATOM 624 C C . LEU A 1 86 ? -6.657 16.331 -9.898 1.00 72.88 86 LEU A C 1
ATOM 626 O O . LEU A 1 86 ? -6.997 17.516 -9.812 1.00 72.88 86 LEU A O 1
ATOM 630 N N . ALA A 1 87 ? -7.130 15.510 -10.838 1.00 69.56 87 ALA A N 1
ATOM 631 C CA . ALA A 1 87 ? -8.212 15.891 -11.733 1.00 69.56 87 ALA A CA 1
ATOM 632 C C . ALA A 1 87 ? -9.380 16.287 -10.843 1.00 69.56 87 ALA A C 1
ATOM 634 O O . ALA A 1 87 ? -9.876 15.395 -10.171 1.00 69.56 87 ALA A O 1
ATOM 635 N N . ARG A 1 88 ? -9.733 17.588 -10.778 1.00 61.34 88 ARG A N 1
ATOM 636 C CA . ARG A 1 88 ? -10.697 18.173 -9.821 1.00 61.34 88 ARG A CA 1
ATOM 637 C C . ARG A 1 88 ? -11.852 17.201 -9.572 1.00 61.34 88 ARG A C 1
ATOM 639 O O . ARG A 1 88 ? -12.813 17.209 -10.347 1.00 61.34 88 ARG A O 1
ATOM 646 N N . PRO A 1 89 ? -11.778 16.351 -8.537 1.00 57.94 89 PRO A N 1
ATOM 647 C CA . PRO A 1 89 ? -12.834 15.406 -8.306 1.00 57.94 89 PRO A CA 1
ATOM 648 C C . PRO A 1 89 ? -13.984 16.227 -7.747 1.00 57.94 89 PRO A C 1
ATOM 650 O O . PRO A 1 89 ? -13.785 17.223 -7.044 1.00 57.94 89 PRO A O 1
ATOM 653 N N . THR A 1 90 ? -15.205 15.787 -7.992 1.00 61.25 90 THR A N 1
ATOM 654 C CA . THR A 1 90 ? -16.276 16.005 -7.025 1.00 61.25 90 THR A CA 1
ATOM 655 C C . THR A 1 90 ? -15.805 15.376 -5.715 1.00 61.25 90 THR A C 1
ATOM 657 O O . THR A 1 90 ? -16.014 14.184 -5.494 1.00 61.25 90 THR A O 1
ATOM 660 N N . HIS A 1 91 ? -15.040 16.117 -4.909 1.00 66.75 91 HIS A N 1
ATOM 661 C CA . HIS A 1 91 ? -14.480 15.583 -3.679 1.00 66.75 91 HIS A CA 1
ATOM 662 C C . HIS A 1 91 ? -15.651 15.084 -2.833 1.00 66.75 91 HIS A C 1
ATOM 664 O O . HIS A 1 91 ? -16.578 15.863 -2.575 1.00 66.75 91 HIS A O 1
ATOM 670 N N . PRO A 1 92 ? -15.659 13.804 -2.431 1.00 73.06 92 PRO A N 1
ATOM 671 C CA . PRO A 1 92 ? -16.703 13.321 -1.554 1.00 73.06 92 PRO A CA 1
ATOM 672 C C . PRO A 1 92 ? -16.644 14.152 -0.274 1.00 73.06 92 PRO A C 1
ATOM 674 O O . PRO A 1 92 ? -15.607 14.247 0.381 1.00 73.06 92 PRO A O 1
ATOM 677 N N . THR A 1 93 ? -17.752 14.811 0.057 1.00 84.69 93 THR A N 1
ATOM 678 C CA . THR A 1 93 ? -17.863 15.506 1.337 1.00 84.69 93 THR A CA 1
ATOM 679 C C . THR A 1 93 ? -18.018 14.441 2.411 1.00 84.69 93 THR A C 1
ATOM 681 O O . THR A 1 93 ? -19.012 13.717 2.427 1.00 84.69 93 THR A O 1
ATOM 684 N N . ILE A 1 94 ? -17.025 14.320 3.288 1.00 89.81 94 ILE A N 1
ATOM 685 C CA . ILE A 1 94 ? -17.046 13.344 4.377 1.00 89.81 94 ILE A CA 1
ATOM 686 C C . ILE A 1 94 ? -17.654 14.009 5.609 1.00 89.81 94 ILE A C 1
ATOM 688 O O . ILE A 1 94 ? -17.222 15.081 6.032 1.00 89.81 94 ILE A O 1
ATOM 692 N N . CYS A 1 95 ? -18.660 13.369 6.203 1.00 93.00 95 CYS A N 1
ATOM 693 C CA . CYS A 1 95 ? -19.217 13.839 7.465 1.00 93.00 95 CYS A CA 1
ATOM 694 C C . CYS A 1 95 ? -18.154 13.724 8.579 1.00 93.00 95 CYS A C 1
ATOM 696 O O . CYS A 1 95 ? -17.546 12.659 8.710 1.00 93.00 95 CYS A O 1
ATOM 698 N N . PRO A 1 96 ? -17.941 14.748 9.429 1.00 95.56 96 PRO A N 1
ATOM 699 C CA . PRO A 1 96 ? -16.944 14.681 10.501 1.00 95.56 96 PRO A CA 1
ATOM 700 C C . PRO A 1 96 ? -17.103 13.471 11.432 1.00 95.56 96 PRO A C 1
ATOM 702 O O . PRO A 1 96 ? -16.110 12.911 11.890 1.00 95.56 96 PRO A O 1
ATOM 705 N N . SER A 1 97 ? -18.338 13.017 11.671 1.00 96.44 97 SER A N 1
ATOM 706 C CA . SER A 1 97 ? -18.607 11.826 12.487 1.00 96.44 97 SER A CA 1
ATOM 707 C C . SER A 1 97 ? -18.045 10.540 11.875 1.00 96.44 97 SER A C 1
ATOM 709 O O . SER A 1 97 ? -17.618 9.655 12.615 1.00 96.44 97 SER A O 1
ATOM 711 N N . VAL A 1 98 ? -17.987 10.445 10.542 1.00 95.94 98 VAL A N 1
ATOM 712 C CA . VAL A 1 98 ? -17.356 9.321 9.839 1.00 95.94 98 VAL A CA 1
ATOM 713 C C . VAL A 1 98 ? -15.859 9.315 10.127 1.00 95.94 98 VAL A C 1
ATOM 715 O O . VAL A 1 98 ? -15.343 8.280 10.538 1.00 95.94 98 VAL A O 1
ATOM 718 N N . LEU A 1 99 ? -15.185 10.467 9.997 1.00 94.88 99 LEU A N 1
ATOM 719 C CA . LEU A 1 99 ? -13.739 10.602 10.235 1.00 94.88 99 LEU A CA 1
ATOM 720 C C . LEU A 1 99 ? -13.345 10.198 11.658 1.00 94.88 99 LEU A C 1
ATOM 722 O O . LEU A 1 99 ? -12.396 9.439 11.842 1.00 94.88 99 LEU A O 1
ATOM 726 N N . VAL A 1 100 ? -14.101 10.655 12.659 1.00 97.19 100 VAL A N 1
ATOM 727 C CA . VAL A 1 100 ? -13.845 10.338 14.075 1.00 97.19 100 VAL A CA 1
ATOM 728 C C . VAL A 1 100 ? -14.006 8.840 14.366 1.00 97.19 100 VAL A C 1
ATOM 730 O O . VAL A 1 100 ? -13.344 8.316 15.257 1.00 97.19 100 VAL A O 1
ATOM 733 N N . ALA A 1 101 ? -14.837 8.125 13.601 1.00 96.69 101 ALA A N 1
ATOM 734 C CA . ALA A 1 101 ? -15.049 6.689 13.772 1.00 96.69 101 ALA A CA 1
ATOM 735 C C . ALA A 1 101 ? -13.987 5.807 13.084 1.00 96.69 101 ALA A C 1
ATOM 737 O O . ALA A 1 101 ? -13.898 4.616 13.397 1.00 96.69 101 ALA A O 1
ATOM 738 N N . LEU A 1 102 ? -13.194 6.340 12.144 1.00 96.94 102 LEU A N 1
ATOM 739 C CA . LEU A 1 102 ? -12.244 5.536 11.359 1.00 96.94 102 LEU A CA 1
ATOM 740 C C . LEU A 1 102 ? -11.110 4.906 12.185 1.00 96.94 102 LEU A C 1
ATOM 742 O O . LEU A 1 102 ? -10.819 3.737 11.931 1.00 96.94 102 LEU A O 1
ATOM 746 N N . PRO A 1 103 ? -10.488 5.582 13.175 1.00 95.88 103 PRO A N 1
ATOM 747 C CA . PRO A 1 103 ? -9.405 4.981 13.955 1.00 95.88 103 PRO A CA 1
ATOM 748 C C . PRO A 1 103 ? -9.823 3.688 14.664 1.00 95.88 103 PRO A C 1
ATOM 750 O O . PRO A 1 103 ? -9.128 2.680 14.569 1.00 95.88 103 PRO A O 1
ATOM 753 N N . GLU A 1 104 ? -10.998 3.681 15.298 1.00 95.94 104 GLU A N 1
ATOM 754 C CA . GLU A 1 104 ? -11.565 2.491 15.949 1.00 95.94 104 GLU A CA 1
ATOM 755 C C . GLU A 1 104 ? -11.905 1.383 14.942 1.00 95.94 104 GLU A C 1
ATOM 757 O O . GLU A 1 104 ? -11.685 0.200 15.203 1.00 95.94 104 GLU A O 1
ATOM 762 N N . LYS A 1 105 ? -12.414 1.743 13.756 1.00 96.38 105 LYS A N 1
ATOM 763 C CA . LYS A 1 105 ? -12.675 0.774 12.677 1.00 96.38 105 LYS A CA 1
ATOM 764 C C . LYS A 1 105 ? -11.385 0.142 12.153 1.00 96.38 105 LYS A C 1
ATOM 766 O O . LYS A 1 105 ? -11.328 -1.076 11.985 1.00 96.38 105 LYS A O 1
ATOM 771 N N . LEU A 1 106 ? -10.346 0.950 11.937 1.00 97.00 106 LEU A N 1
ATOM 772 C CA . LEU A 1 106 ? -9.031 0.468 11.525 1.00 97.00 106 LEU A CA 1
ATOM 773 C C . LEU A 1 106 ? -8.439 -0.435 12.606 1.00 97.00 106 LEU A C 1
ATOM 775 O O . LEU A 1 106 ? -7.928 -1.504 12.296 1.00 97.00 106 LEU A O 1
ATOM 779 N N . ARG A 1 107 ? -8.555 -0.041 13.879 1.00 95.25 107 ARG A N 1
ATOM 780 C CA . ARG A 1 107 ? -8.034 -0.792 15.022 1.00 95.25 107 ARG A CA 1
ATOM 781 C C . ARG A 1 107 ? -8.551 -2.226 15.080 1.00 95.25 107 ARG A C 1
ATOM 783 O O . ARG A 1 107 ? -7.758 -3.138 15.274 1.00 95.25 107 ARG A O 1
ATOM 790 N N . LYS A 1 108 ? -9.850 -2.421 14.843 1.00 95.69 108 LYS A N 1
ATOM 791 C CA . LYS A 1 108 ? -10.508 -3.742 14.818 1.00 95.69 108 LYS A CA 1
ATOM 792 C C . LYS A 1 108 ? -10.042 -4.659 13.684 1.00 95.69 108 LYS A C 1
ATOM 794 O O . LYS A 1 108 ? -10.408 -5.828 13.662 1.00 95.69 108 LYS A O 1
ATOM 799 N N . SER A 1 109 ? -9.282 -4.128 12.730 1.00 95.00 109 SER A N 1
ATOM 800 C CA . SER A 1 109 ? -8.810 -4.861 11.552 1.00 95.00 109 SER A CA 1
ATOM 801 C C . SER A 1 109 ? -7.301 -5.145 11.595 1.00 95.00 109 SER A C 1
ATOM 803 O O . SER A 1 109 ? -6.761 -5.677 10.630 1.00 95.00 109 SER A O 1
ATOM 805 N N . GLN A 1 110 ? -6.624 -4.814 12.702 1.00 94.56 110 GLN A N 1
ATOM 806 C CA . GLN A 1 110 ? -5.173 -4.942 12.881 1.00 94.56 110 GLN A CA 1
ATOM 807 C C . GLN A 1 110 ? -4.789 -6.244 13.603 1.00 94.56 110 GLN A C 1
ATOM 809 O O . GLN A 1 110 ? -4.479 -6.255 14.798 1.00 94.56 110 GLN A O 1
ATOM 814 N N . LYS A 1 111 ? -4.830 -7.368 12.882 1.00 93.12 111 LYS A N 1
ATOM 815 C CA . LYS A 1 111 ? -4.614 -8.713 13.447 1.00 93.12 111 LYS A CA 1
ATOM 816 C C . LYS A 1 111 ? -3.193 -8.916 13.965 1.00 93.12 111 LYS A C 1
ATOM 818 O O . LYS A 1 111 ? -2.989 -9.632 14.947 1.00 93.12 111 LYS A O 1
ATOM 823 N N . VAL A 1 112 ? -2.195 -8.369 13.276 1.00 93.75 112 VAL A N 1
ATOM 824 C CA . VAL A 1 112 ? -0.791 -8.527 13.667 1.00 93.75 112 VAL A CA 1
ATOM 825 C C . VAL A 1 112 ? -0.462 -7.552 14.793 1.00 93.75 112 VAL A C 1
ATOM 827 O O . VAL A 1 112 ? 0.236 -7.938 15.736 1.00 93.75 112 VAL A O 1
ATOM 830 N N . PHE A 1 113 ? -1.027 -6.340 14.789 1.00 94.38 113 PHE A N 1
ATOM 831 C CA . PHE A 1 113 ? -0.899 -5.440 15.932 1.00 94.38 113 PHE A CA 1
ATOM 832 C C . PHE A 1 113 ? -1.474 -6.074 17.195 1.00 94.38 113 PHE A C 1
ATOM 834 O O . PHE A 1 113 ? -0.816 -6.030 18.229 1.00 94.38 113 PHE A O 1
ATOM 841 N N . GLU A 1 114 ? -2.669 -6.670 17.145 1.00 94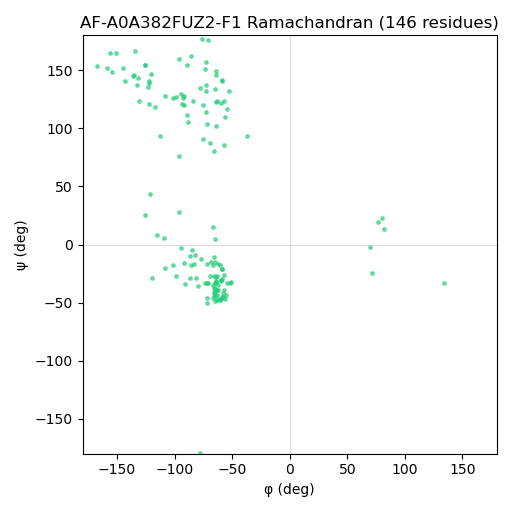.00 114 GLU A N 1
ATOM 842 C CA . GLU A 1 114 ? -3.294 -7.305 18.318 1.00 94.00 114 GLU A CA 1
ATOM 843 C C . GLU A 1 114 ? -2.361 -8.300 19.020 1.00 94.00 114 GLU A C 1
ATOM 845 O O . GLU A 1 114 ? -2.386 -8.418 20.243 1.00 94.00 114 GLU A O 1
ATOM 850 N N . LYS A 1 115 ? -1.499 -8.974 18.252 1.00 93.88 115 LYS A N 1
ATOM 851 C CA . LYS A 1 115 ? -0.525 -9.941 18.766 1.00 93.88 115 LYS A CA 1
ATOM 852 C C . LYS A 1 115 ? 0.795 -9.318 19.218 1.00 93.88 115 LYS A C 1
ATOM 854 O O . LYS A 1 115 ? 1.465 -9.899 20.064 1.00 93.88 115 LYS A O 1
ATOM 859 N N . THR A 1 116 ? 1.206 -8.198 18.625 1.00 94.00 116 THR A N 1
ATOM 860 C CA . THR A 1 116 ? 2.593 -7.700 18.730 1.00 94.00 116 THR A CA 1
ATOM 861 C C . THR A 1 116 ? 2.724 -6.317 19.358 1.00 94.00 116 THR A C 1
ATOM 863 O O . THR A 1 116 ? 3.753 -6.012 19.950 1.00 94.00 116 THR A O 1
ATOM 866 N N . GLY A 1 117 ? 1.717 -5.456 19.216 1.00 92.94 117 GLY A N 1
ATOM 867 C CA . GLY A 1 117 ? 1.741 -4.071 19.683 1.00 92.94 117 GLY A CA 1
ATOM 868 C C . GLY A 1 117 ? 2.682 -3.125 18.925 1.00 92.94 117 GLY A C 1
ATOM 869 O O . GLY A 1 117 ? 2.740 -1.948 19.271 1.00 92.94 117 GLY A O 1
ATOM 870 N N . GLY A 1 118 ? 3.435 -3.614 17.934 1.00 90.31 118 GLY A N 1
ATOM 871 C CA . GLY A 1 118 ? 4.668 -2.965 17.467 1.00 90.31 118 GLY A CA 1
ATOM 872 C C . GLY A 1 118 ? 4.738 -2.653 15.974 1.00 90.31 118 GLY A C 1
ATOM 873 O O . GLY A 1 118 ? 5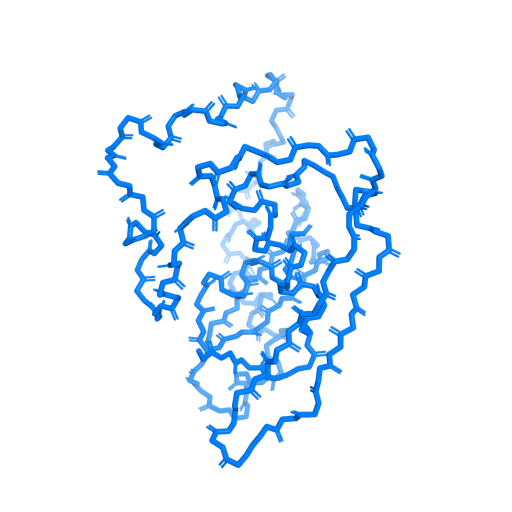.838 -2.599 15.432 1.00 90.31 118 GLY A O 1
ATOM 874 N N . ILE A 1 119 ? 3.601 -2.492 15.295 1.00 93.94 119 ILE A N 1
ATOM 875 C CA . ILE A 1 119 ? 3.559 -2.273 13.841 1.00 93.94 119 ILE A CA 1
ATOM 876 C C . ILE A 1 119 ? 2.605 -1.139 13.455 1.00 93.94 119 ILE A C 1
ATOM 878 O O . ILE A 1 119 ? 1.792 -0.686 14.261 1.00 93.94 119 ILE A O 1
ATOM 882 N N . HIS A 1 120 ? 2.699 -0.690 12.209 1.00 94.75 120 HIS A N 1
ATOM 883 C CA . HIS A 1 120 ? 1.797 0.285 11.610 1.00 94.75 120 HIS A CA 1
ATOM 884 C C . HIS A 1 120 ? 0.694 -0.396 10.801 1.00 94.75 120 HIS A C 1
ATOM 886 O O . HIS A 1 120 ? 0.849 -1.529 10.349 1.00 94.75 120 HIS A O 1
ATOM 892 N N . ALA A 1 121 ? -0.394 0.341 10.576 1.00 95.50 121 ALA A N 1
ATOM 893 C CA . ALA A 1 121 ? -1.481 -0.065 9.700 1.00 95.50 121 ALA A CA 1
ATOM 894 C C . ALA A 1 121 ? -1.937 1.101 8.822 1.00 95.50 121 ALA A C 1
ATOM 896 O O . ALA A 1 121 ? -1.978 2.248 9.277 1.00 95.50 121 ALA A O 1
ATOM 897 N N . VAL A 1 122 ? -2.323 0.791 7.590 1.00 97.00 122 VAL A N 1
ATOM 898 C CA . VAL A 1 122 ? -2.976 1.717 6.659 1.00 97.00 122 VAL A CA 1
ATOM 899 C C . VAL A 1 122 ? -4.311 1.105 6.254 1.00 97.00 122 VAL A C 1
ATOM 901 O O . VAL A 1 122 ? -4.410 -0.109 6.091 1.00 97.00 122 VAL A O 1
ATOM 904 N N . GLY A 1 123 ? -5.350 1.933 6.134 1.00 96.69 123 GLY A N 1
ATOM 905 C CA . GLY A 1 123 ? -6.671 1.499 5.692 1.00 96.69 123 GLY A CA 1
ATOM 906 C C . GLY A 1 123 ? -7.245 2.417 4.620 1.00 96.69 123 GLY A C 1
ATOM 907 O O . GLY A 1 123 ? -7.178 3.639 4.754 1.00 96.69 123 GLY A O 1
ATOM 908 N N . ILE A 1 124 ? -7.844 1.823 3.588 1.00 95.62 124 ILE A N 1
ATOM 909 C CA . ILE A 1 124 ? -8.654 2.531 2.593 1.00 95.62 124 ILE A CA 1
ATOM 910 C C . ILE A 1 124 ? -10.102 2.468 3.057 1.00 95.62 124 ILE A C 1
ATOM 912 O O . ILE A 1 124 ? -10.636 1.384 3.289 1.00 95.62 124 ILE A O 1
ATOM 916 N N . PHE A 1 125 ? -10.743 3.628 3.150 1.00 95.38 125 PHE A N 1
ATOM 917 C CA . PHE A 1 125 ? -12.161 3.744 3.465 1.00 95.38 125 PHE A CA 1
ATOM 918 C C . PHE A 1 125 ? -12.896 4.453 2.334 1.00 95.38 125 PHE A C 1
ATOM 920 O O . PHE A 1 125 ? -12.347 5.354 1.698 1.00 95.38 125 PHE A O 1
ATOM 927 N N . ASP A 1 126 ? -14.145 4.067 2.098 1.00 92.56 126 ASP A N 1
ATOM 928 C CA . ASP A 1 126 ? -15.034 4.838 1.233 1.00 92.56 126 ASP A CA 1
ATOM 929 C C . ASP A 1 126 ? -15.605 6.077 1.961 1.00 92.56 126 ASP A C 1
ATOM 931 O O . ASP A 1 126 ? -15.336 6.325 3.141 1.00 92.56 126 ASP A O 1
ATOM 935 N N . HIS A 1 127 ? -16.440 6.862 1.273 1.00 91.06 127 HIS A N 1
ATOM 936 C CA . HIS A 1 127 ? -17.042 8.070 1.852 1.00 91.06 127 HIS A CA 1
ATOM 937 C C . HIS A 1 127 ? -18.042 7.790 2.993 1.00 91.06 127 HIS A C 1
ATOM 939 O O . HIS A 1 127 ? -18.394 8.705 3.739 1.00 91.06 127 HIS A O 1
ATOM 945 N N . SER A 1 128 ? -18.543 6.556 3.116 1.00 92.31 128 SER A N 1
ATOM 946 C CA . SER A 1 128 ? -19.428 6.117 4.202 1.00 92.31 128 SER A CA 1
ATOM 947 C C . SER A 1 128 ? -18.640 5.635 5.431 1.00 92.31 128 SER A C 1
ATOM 949 O O . SER A 1 128 ? -19.196 5.451 6.519 1.00 92.31 128 SER A O 1
ATOM 951 N N . GLY A 1 129 ? -17.321 5.476 5.283 1.00 94.56 129 GLY A N 1
ATOM 952 C CA . GLY A 1 129 ? -16.433 4.902 6.281 1.00 94.56 129 GLY A CA 1
ATOM 953 C C . GLY A 1 129 ? -16.470 3.377 6.305 1.00 94.56 129 GLY A C 1
ATOM 954 O 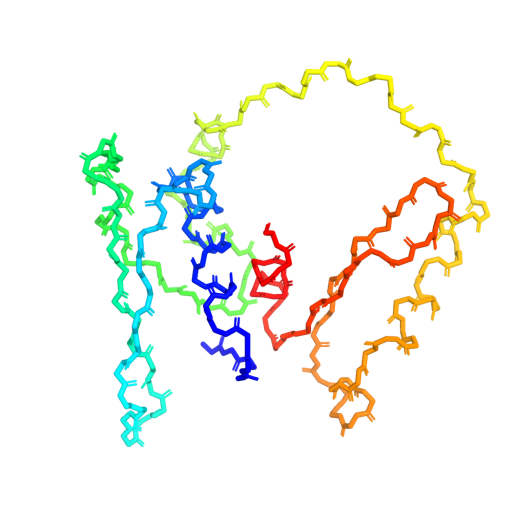O . GLY A 1 129 ? -16.169 2.790 7.349 1.00 94.56 129 GLY A O 1
ATOM 955 N N . GLU A 1 130 ? -16.882 2.729 5.218 1.00 95.75 130 GLU A N 1
ATOM 956 C CA . GLU A 1 130 ? -16.691 1.295 5.011 1.00 95.75 130 GLU A CA 1
ATOM 957 C C . GLU A 1 130 ? -15.212 1.021 4.719 1.00 95.75 130 GLU A C 1
ATOM 959 O O . GLU A 1 130 ? -14.601 1.703 3.896 1.00 95.75 130 GLU A O 1
ATOM 964 N N . LEU A 1 131 ? -14.626 0.033 5.401 1.00 96.69 131 LEU A N 1
ATOM 965 C CA . LEU A 1 131 ? -13.246 -0.385 5.160 1.00 96.69 131 LEU A CA 1
ATOM 966 C C . LEU A 1 131 ? -13.176 -1.191 3.856 1.00 96.69 131 LEU A C 1
ATOM 968 O O . LEU A 1 131 ? -13.808 -2.237 3.736 1.00 96.69 131 LEU A O 1
ATOM 972 N N . ARG A 1 132 ? -12.386 -0.713 2.896 1.00 96.50 132 ARG A N 1
ATOM 973 C CA . ARG A 1 132 ? -12.188 -1.327 1.575 1.00 96.50 132 ARG A CA 1
ATOM 974 C C . ARG A 1 132 ? -10.916 -2.165 1.495 1.00 96.50 132 ARG A C 1
ATOM 976 O O . ARG A 1 132 ? -10.864 -3.106 0.713 1.00 96.50 132 ARG A O 1
ATOM 983 N N . GLY A 1 133 ? -9.918 -1.838 2.308 1.00 96.06 133 GLY A N 1
ATOM 984 C CA . GLY A 1 133 ? -8.666 -2.579 2.398 1.00 96.06 133 GLY A CA 1
ATOM 985 C C . GLY A 1 133 ? -7.865 -2.148 3.618 1.00 96.06 133 GLY A C 1
ATOM 986 O O . GLY A 1 133 ? -8.017 -1.022 4.092 1.00 96.06 133 GLY A O 1
ATOM 987 N N . VAL A 1 134 ? -7.034 -3.051 4.131 1.00 96.75 134 VAL A N 1
ATOM 988 C CA . VAL A 1 134 ? -6.131 -2.809 5.258 1.00 96.75 134 VAL A CA 1
ATOM 989 C C . VAL A 1 134 ? -4.829 -3.554 5.018 1.00 96.75 134 VAL A C 1
ATOM 991 O O . VAL A 1 134 ? -4.851 -4.691 4.552 1.00 96.75 134 VAL A O 1
ATOM 994 N N . ALA A 1 135 ? -3.714 -2.926 5.361 1.00 96.88 135 ALA A N 1
ATOM 995 C CA . ALA A 1 135 ? -2.407 -3.560 5.362 1.00 96.88 135 ALA A CA 1
ATOM 996 C C . ALA A 1 135 ? -1.647 -3.188 6.637 1.00 96.88 135 ALA A C 1
ATOM 998 O O . ALA A 1 135 ? -1.791 -2.078 7.161 1.00 96.88 135 ALA A O 1
ATOM 999 N N . GLU A 1 136 ? -0.846 -4.129 7.133 1.00 96.25 136 GLU A N 1
ATOM 1000 C CA . GLU A 1 136 ? -0.018 -3.973 8.327 1.00 96.25 136 GLU A CA 1
ATOM 1001 C C . GLU A 1 136 ? 1.459 -4.213 7.989 1.00 96.25 136 GLU A C 1
ATOM 1003 O O . GLU A 1 136 ? 1.812 -5.142 7.255 1.00 96.25 136 GLU A O 1
ATOM 1008 N N . ASP A 1 137 ? 2.346 -3.393 8.551 1.00 94.56 137 ASP A N 1
ATOM 1009 C CA . ASP A 1 137 ? 3.789 -3.589 8.426 1.00 94.56 137 ASP A CA 1
ATOM 1010 C C . ASP A 1 137 ? 4.567 -2.883 9.545 1.00 94.56 137 ASP A C 1
ATOM 1012 O O . ASP A 1 137 ? 4.135 -1.856 10.072 1.00 94.56 137 ASP A O 1
ATOM 1016 N N . VAL A 1 138 ? 5.744 -3.406 9.899 1.00 92.19 138 VAL A N 1
ATOM 1017 C CA . VAL A 1 138 ? 6.676 -2.738 10.823 1.00 92.19 138 VAL A CA 1
ATOM 1018 C C . VAL A 1 138 ? 7.106 -1.355 10.313 1.00 92.19 138 VAL A C 1
ATOM 1020 O O . VAL A 1 138 ? 7.379 -0.459 11.108 1.00 92.19 138 VAL A O 1
ATOM 1023 N N . GLY A 1 139 ? 7.144 -1.151 8.993 1.00 89.81 139 GLY A N 1
ATOM 1024 C CA . GLY A 1 139 ? 7.372 0.144 8.362 1.00 89.81 139 GLY A CA 1
ATOM 1025 C C . GLY A 1 139 ? 6.071 0.769 7.864 1.00 89.81 139 GLY A C 1
ATOM 1026 O O . GLY A 1 139 ? 5.370 0.183 7.050 1.00 89.81 139 GLY A O 1
ATOM 1027 N N . ARG A 1 140 ? 5.763 2.007 8.267 1.00 90.31 140 ARG A N 1
ATOM 1028 C CA . ARG A 1 140 ? 4.538 2.685 7.798 1.00 90.31 140 ARG A CA 1
ATOM 1029 C C . ARG A 1 140 ? 4.454 2.870 6.274 1.00 90.31 140 ARG A C 1
ATOM 1031 O O . ARG A 1 140 ? 3.350 2.872 5.750 1.00 90.31 140 ARG A O 1
ATOM 1038 N N . HIS A 1 141 ? 5.591 3.034 5.586 1.00 88.75 141 HIS A N 1
ATOM 1039 C CA . HIS A 1 141 ? 5.620 3.146 4.120 1.00 88.75 141 HIS A CA 1
ATOM 1040 C C . HIS A 1 141 ? 5.315 1.797 3.485 1.00 88.75 141 HIS A C 1
ATOM 1042 O O . HIS A 1 141 ? 4.398 1.722 2.693 1.00 88.75 141 HIS A O 1
ATOM 1048 N N . ASN A 1 142 ? 5.934 0.715 3.965 1.00 91.69 142 ASN A N 1
ATOM 1049 C CA . ASN A 1 142 ? 5.596 -0.634 3.519 1.00 91.69 142 ASN A CA 1
ATOM 1050 C C . ASN A 1 142 ? 4.106 -0.965 3.722 1.00 91.69 142 ASN A C 1
ATOM 1052 O O . ASN A 1 142 ? 3.505 -1.628 2.887 1.00 91.69 142 ASN A O 1
ATOM 1056 N N . ALA A 1 143 ? 3.503 -0.525 4.836 1.00 94.12 143 ALA A N 1
ATOM 1057 C CA . ALA A 1 143 ? 2.072 -0.708 5.075 1.00 94.12 143 ALA A CA 1
ATOM 1058 C C . ALA A 1 143 ? 1.213 0.073 4.065 1.00 94.12 143 ALA A C 1
ATOM 1060 O O . ALA A 1 143 ? 0.136 -0.389 3.708 1.00 94.12 143 ALA A O 1
ATOM 1061 N N . LEU A 1 144 ? 1.677 1.239 3.605 1.00 94.19 144 LEU A N 1
ATOM 1062 C CA . LEU A 1 144 ? 1.030 1.981 2.525 1.00 94.19 144 LEU A CA 1
ATOM 1063 C C . LEU A 1 144 ? 1.242 1.280 1.180 1.00 94.19 144 LEU A C 1
ATOM 1065 O O . LEU A 1 144 ? 0.264 1.016 0.497 1.00 94.19 144 LEU A O 1
ATOM 1069 N N . ASP A 1 145 ? 2.481 0.928 0.843 1.00 92.81 145 ASP A N 1
ATOM 1070 C CA . ASP A 1 145 ? 2.851 0.293 -0.424 1.00 92.81 145 ASP A CA 1
ATOM 1071 C C . ASP A 1 145 ? 2.095 -1.026 -0.628 1.00 92.81 145 ASP A C 1
ATOM 1073 O O . ASP A 1 145 ? 1.544 -1.264 -1.690 1.00 92.81 145 ASP A O 1
ATOM 1077 N N . LYS A 1 146 ? 1.950 -1.850 0.415 1.00 94.69 146 LYS A N 1
ATOM 1078 C CA . LYS A 1 146 ? 1.139 -3.081 0.362 1.00 94.69 146 LYS A CA 1
ATOM 1079 C C . LYS A 1 146 ? -0.335 -2.860 0.015 1.00 94.69 146 LYS A C 1
ATOM 1081 O O . LYS A 1 146 ? -1.019 -3.820 -0.328 1.00 94.69 146 LYS A O 1
ATOM 1086 N N . LEU A 1 147 ? -0.849 -1.651 0.217 1.00 94.19 147 LEU A N 1
ATOM 1087 C CA . LEU A 1 147 ? -2.262 -1.331 0.057 1.00 94.19 147 LEU A CA 1
ATOM 1088 C C . LEU A 1 147 ? -2.577 -0.612 -1.262 1.00 94.19 147 LEU A C 1
ATOM 1090 O O . LEU A 1 147 ? -3.751 -0.547 -1.634 1.00 94.19 147 LEU A O 1
ATOM 1094 N N . VAL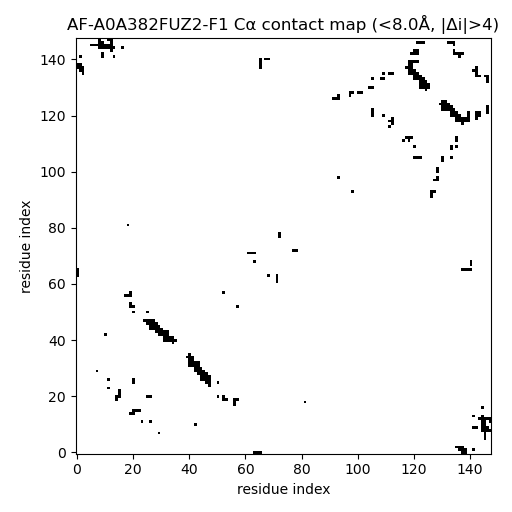 A 1 148 ? -1.558 -0.045 -1.912 1.00 88.12 148 VAL A N 1
ATOM 1095 C CA . VAL A 1 148 ? -1.643 0.651 -3.206 1.00 88.12 148 VAL A CA 1
ATOM 1096 C C . VAL A 1 148 ? -1.780 -0.361 -4.339 1.00 88.12 148 VAL A C 1
ATOM 1098 O O . VAL A 1 148 ? -2.661 -0.128 -5.198 1.00 88.12 148 VAL A O 1
#

pLDDT: mean 84.46, std 13.75, range [51.12, 97.19]

Nearest PDB structures (foldseek):
  4pde-assembly1_A-2  TM=8.164E-01  e=2.408E-05  Escherichia coli
  6gaw-assembly1_Bf  TM=2.361E-01  e=2.963E+00  Sus scrofa